Protein AF-A0A8T4KFT2-F1 (afdb_monomer_lite)

Foldseek 3Di:
DDLVVLLVVLVVVCVVVVVLVDDLVVLVVVLVVLVVVLVLLVCVVVVVDDDDPPRDDNDVVSNVVSVVSNVSSPSCSRPNNVPDPPVVVVVVCVVVVVPPPPDDDD

pLDDT: mean 74.17, std 17.99, range [37.22, 94.19]

Sequence (106 aa):
MSLSEMQKTKQKFDRRRGWDKFDASNVFVHLVEELGEIGRHINYEEGYKEKGKNSPDINRKELEREFAQTLILNAP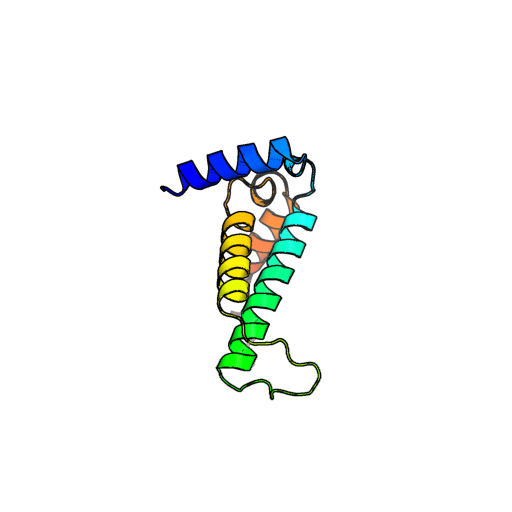ETAVFRRTAVFRRHVLEAHSGSHLLTNLRF

Radius of gyration: 18.43 Å; chains: 1; bounding box: 30×54×43 Å

Structure (mmCIF, N/CA/C/O backbone):
data_AF-A0A8T4KFT2-F1
#
_entry.id   AF-A0A8T4KFT2-F1
#
loop_
_atom_site.group_PDB
_atom_site.id
_atom_site.type_symbol
_atom_site.label_atom_id
_atom_site.label_alt_id
_atom_site.label_comp_id
_atom_site.label_asym_id
_atom_site.label_entity_id
_atom_site.label_seq_id
_atom_site.pdbx_PDB_ins_code
_atom_site.Cartn_x
_atom_site.Cartn_y
_atom_site.Cartn_z
_atom_site.occupancy
_atom_site.B_iso_or_equiv
_atom_site.auth_seq_id
_atom_site.auth_comp_id
_atom_site.auth_asym_id
_atom_site.auth_atom_id
_atom_site.pdbx_PDB_model_num
ATOM 1 N N . MET A 1 1 ? 9.546 10.560 12.588 1.00 76.94 1 MET A N 1
ATOM 2 C CA . MET A 1 1 ? 8.274 9.953 13.028 1.00 76.94 1 MET A CA 1
ATOM 3 C C . MET A 1 1 ? 8.554 8.500 13.360 1.00 76.94 1 MET A C 1
ATOM 5 O O . MET A 1 1 ? 9.162 7.817 12.547 1.00 76.94 1 MET A O 1
ATOM 9 N N . SER A 1 2 ? 8.200 8.054 14.556 1.00 88.50 2 SER A N 1
ATOM 10 C CA . SER A 1 2 ? 8.255 6.653 14.972 1.00 88.50 2 SER A CA 1
ATOM 11 C C . SER A 1 2 ? 7.077 5.861 14.392 1.00 88.50 2 SER A C 1
ATOM 13 O O . SER A 1 2 ? 6.053 6.436 14.017 1.00 88.50 2 SER A O 1
ATOM 15 N N . LEU A 1 3 ? 7.189 4.530 14.361 1.00 83.38 3 LEU A N 1
ATOM 16 C CA . LEU A 1 3 ? 6.116 3.659 13.868 1.00 83.38 3 LEU A CA 1
ATOM 17 C C . LEU A 1 3 ? 4.802 3.860 14.643 1.00 83.38 3 LEU A C 1
ATOM 19 O O . LEU A 1 3 ? 3.727 3.884 14.048 1.00 83.38 3 LEU A O 1
ATOM 23 N N . SER A 1 4 ? 4.881 4.073 15.960 1.00 85.00 4 SER A N 1
ATOM 24 C CA . SER A 1 4 ? 3.695 4.305 16.794 1.00 85.00 4 SER A CA 1
ATOM 25 C C . SER A 1 4 ? 3.012 5.644 16.486 1.00 85.00 4 SER A C 1
ATOM 27 O O . SER A 1 4 ? 1.785 5.745 16.506 1.00 85.00 4 SER A O 1
ATOM 29 N N . GLU A 1 5 ? 3.782 6.680 16.152 1.00 88.44 5 GLU A N 1
ATOM 30 C CA . GLU A 1 5 ? 3.244 7.969 15.709 1.00 88.44 5 GLU A CA 1
ATOM 31 C C . GLU A 1 5 ? 2.590 7.865 14.328 1.00 88.44 5 GLU A C 1
ATOM 33 O O . GLU A 1 5 ? 1.527 8.454 14.111 1.00 88.44 5 GLU A O 1
ATOM 38 N N . MET A 1 6 ? 3.168 7.072 13.419 1.00 85.94 6 MET A N 1
ATOM 39 C CA . MET A 1 6 ? 2.568 6.780 12.113 1.00 85.94 6 MET A CA 1
ATOM 40 C C . MET A 1 6 ? 1.228 6.058 12.266 1.00 85.94 6 MET A C 1
ATOM 42 O O . MET A 1 6 ? 0.239 6.475 11.666 1.00 85.94 6 MET A O 1
ATOM 46 N N . GLN A 1 7 ? 1.162 5.031 13.117 1.00 85.38 7 GLN A N 1
ATOM 47 C CA . GLN A 1 7 ? -0.066 4.276 13.389 1.00 85.38 7 GLN A CA 1
ATOM 48 C C . GLN A 1 7 ? -1.179 5.171 13.951 1.00 85.38 7 GLN A C 1
ATOM 50 O O . GLN A 1 7 ? -2.286 5.202 13.411 1.00 85.38 7 GLN A O 1
ATOM 55 N N . LYS A 1 8 ? -0.867 6.002 14.956 1.00 89.38 8 LYS A N 1
ATOM 56 C CA . LYS A 1 8 ? -1.817 6.983 15.514 1.00 89.38 8 LYS A CA 1
ATOM 57 C C . LYS A 1 8 ? -2.292 7.989 14.467 1.00 89.38 8 LYS A C 1
ATOM 59 O O . LYS A 1 8 ? -3.469 8.353 14.443 1.00 89.38 8 LYS A O 1
ATOM 64 N N . THR A 1 9 ? -1.382 8.464 13.619 1.00 90.12 9 THR A N 1
ATOM 65 C CA . THR A 1 9 ? -1.704 9.409 12.542 1.00 90.12 9 THR A CA 1
ATOM 66 C C . THR A 1 9 ? -2.639 8.766 11.523 1.00 90.12 9 THR A C 1
ATOM 68 O O . THR A 1 9 ? -3.677 9.349 11.203 1.00 90.12 9 THR A O 1
ATOM 71 N N . LYS A 1 10 ? -2.339 7.533 11.100 1.00 87.38 10 LYS A N 1
ATOM 72 C CA . LYS A 1 10 ? -3.188 6.741 10.208 1.00 87.38 10 LYS A CA 1
ATOM 73 C C . LYS A 1 10 ? -4.574 6.526 10.803 1.00 87.38 10 LYS A C 1
ATOM 75 O O . LYS A 1 10 ? -5.565 6.833 10.155 1.00 87.38 10 LYS A O 1
ATOM 80 N N . GLN A 1 11 ? -4.662 6.089 12.056 1.00 87.56 11 GLN A N 1
ATOM 81 C CA . GLN A 1 11 ? -5.946 5.831 12.705 1.00 87.56 11 GLN A CA 1
ATOM 82 C C . GLN A 1 11 ? -6.832 7.086 12.746 1.00 87.56 11 GLN A C 1
ATOM 84 O O . GLN A 1 11 ? -8.036 7.011 12.497 1.00 87.56 11 GLN A O 1
ATOM 89 N N . LYS A 1 12 ? -6.252 8.260 13.033 1.00 91.06 12 LYS A N 1
ATOM 90 C CA . LYS A 1 12 ? -6.987 9.534 12.982 1.00 91.06 12 LYS A CA 1
ATOM 91 C C . LYS A 1 12 ? -7.447 9.866 11.564 1.00 91.06 12 LYS A C 1
ATOM 93 O O . LYS A 1 12 ? -8.567 10.344 11.395 1.00 91.06 12 LYS A O 1
ATOM 98 N N . PHE A 1 13 ? -6.591 9.643 10.571 1.00 89.44 13 PHE A N 1
ATOM 99 C CA . PHE A 1 13 ? -6.910 9.877 9.167 1.00 89.44 13 PHE A CA 1
ATOM 100 C C . PHE A 1 13 ? -8.050 8.968 8.687 1.00 89.44 13 PHE A C 1
ATOM 102 O O . PHE A 1 13 ? -9.047 9.474 8.172 1.00 89.44 13 PHE A O 1
ATOM 109 N N . ASP A 1 14 ? -7.954 7.663 8.951 1.00 89.25 14 ASP A N 1
ATOM 110 C CA . ASP A 1 14 ? -8.960 6.670 8.571 1.00 89.25 14 ASP A CA 1
ATOM 111 C C . ASP A 1 14 ? -10.323 7.018 9.177 1.00 89.25 14 ASP A C 1
ATOM 113 O O . ASP A 1 14 ? -11.312 7.107 8.454 1.00 89.25 14 ASP A O 1
ATOM 117 N N . ARG A 1 15 ? -10.374 7.314 10.485 1.00 90.06 15 ARG A N 1
ATOM 118 C CA . ARG A 1 15 ? -11.621 7.696 11.172 1.00 90.06 15 ARG A CA 1
ATOM 119 C C . ARG A 1 15 ? -12.248 8.958 10.593 1.00 90.06 15 ARG A C 1
ATOM 121 O O . ARG A 1 15 ? -13.459 9.016 10.411 1.00 90.06 15 ARG A O 1
ATOM 128 N N . ARG A 1 16 ? -11.437 9.976 10.278 1.00 94.19 16 ARG A N 1
ATOM 129 C CA . ARG A 1 16 ? -11.928 11.220 9.653 1.00 94.19 16 ARG A CA 1
ATOM 130 C C . ARG A 1 16 ? -12.551 10.971 8.282 1.00 94.19 16 ARG A C 1
ATOM 132 O O . ARG A 1 16 ? -13.454 11.702 7.894 1.00 94.19 16 ARG A O 1
ATOM 139 N N . ARG A 1 17 ? -12.061 9.969 7.553 1.00 88.38 17 ARG A N 1
ATOM 140 C CA . ARG A 1 17 ? -12.565 9.578 6.231 1.00 88.38 17 ARG A CA 1
ATOM 141 C C . ARG A 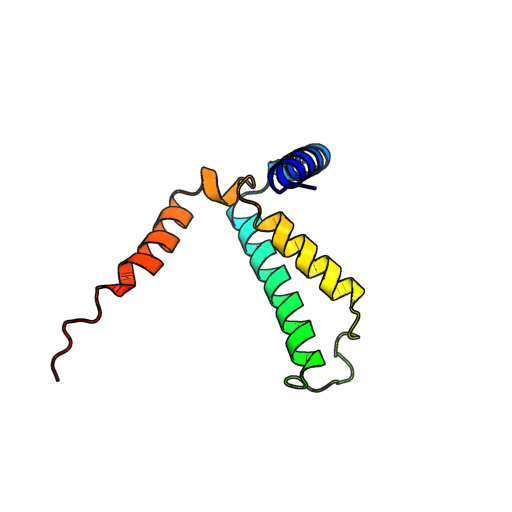1 17 ? -13.616 8.461 6.289 1.00 88.38 17 ARG A C 1
ATOM 143 O O . ARG A 1 17 ? -14.179 8.120 5.256 1.00 88.38 17 ARG A O 1
ATOM 150 N N . GLY A 1 18 ? -13.891 7.904 7.470 1.00 86.69 18 GLY A N 1
ATOM 151 C CA . GLY A 1 18 ? -14.767 6.745 7.655 1.00 86.69 18 GLY A CA 1
ATOM 152 C C . GLY A 1 18 ? -14.199 5.440 7.089 1.00 86.69 18 GLY A C 1
ATOM 153 O O . GLY A 1 18 ? -14.957 4.505 6.846 1.00 86.69 18 GLY A O 1
ATOM 154 N N . TRP A 1 19 ? -12.890 5.380 6.844 1.00 85.69 19 TRP A N 1
ATOM 155 C CA . TRP A 1 19 ? -12.204 4.222 6.265 1.00 85.69 19 TRP A CA 1
ATOM 156 C C . TRP A 1 19 ? -11.926 3.120 7.288 1.00 85.69 19 TRP A C 1
ATOM 158 O O . TRP A 1 19 ? -11.662 1.980 6.924 1.00 85.69 19 TRP A O 1
ATOM 168 N N . ASP A 1 20 ? -12.057 3.430 8.576 1.00 84.62 20 ASP A N 1
ATOM 169 C CA . ASP A 1 20 ? -12.018 2.461 9.672 1.00 84.62 20 ASP A CA 1
ATOM 170 C C . ASP A 1 20 ? -13.193 1.464 9.647 1.00 84.62 20 ASP A C 1
ATOM 172 O O . ASP A 1 20 ? -13.194 0.493 10.402 1.00 84.62 20 ASP A O 1
ATOM 176 N N . LYS A 1 21 ? -14.177 1.699 8.771 1.00 84.31 21 LYS A N 1
ATOM 177 C CA . LYS A 1 21 ? -15.348 0.844 8.553 1.00 84.31 21 LYS A CA 1
ATOM 178 C C . LYS A 1 21 ? -15.124 -0.257 7.516 1.00 84.31 21 LYS A C 1
ATOM 180 O O . LYS A 1 21 ? -15.965 -1.144 7.420 1.00 84.31 21 LYS A O 1
ATOM 185 N N . PHE A 1 22 ? -14.056 -0.189 6.718 1.00 83.94 22 PHE A N 1
ATOM 186 C CA . PHE A 1 22 ? -13.797 -1.195 5.690 1.00 83.94 22 PHE A CA 1
ATOM 187 C C . PHE A 1 22 ? -13.293 -2.502 6.298 1.00 83.94 22 PHE A C 1
ATOM 189 O O . PHE A 1 22 ? -12.488 -2.508 7.233 1.00 83.94 22 PHE A O 1
ATOM 196 N N . ASP A 1 23 ? -13.744 -3.615 5.724 1.00 82.88 23 ASP A N 1
ATOM 197 C CA . ASP A 1 23 ? -13.322 -4.939 6.153 1.00 82.88 23 ASP A CA 1
ATOM 198 C C . ASP A 1 23 ? -11.830 -5.172 5.916 1.00 82.88 23 ASP A C 1
ATOM 200 O O . ASP A 1 23 ? -11.238 -4.745 4.923 1.00 82.88 23 ASP A O 1
ATOM 204 N N . ALA A 1 24 ? -11.244 -5.943 6.828 1.00 81.31 24 ALA A N 1
ATOM 205 C CA . ALA A 1 24 ? -9.868 -6.420 6.771 1.00 81.31 24 ALA A CA 1
ATOM 206 C C . ALA A 1 24 ? -9.481 -7.013 5.405 1.00 81.31 24 ALA A C 1
ATOM 208 O O . ALA A 1 24 ? -8.382 -6.769 4.915 1.00 81.31 24 ALA A O 1
ATOM 209 N N . SER A 1 25 ? -10.384 -7.782 4.793 1.00 81.94 25 SER A N 1
ATOM 210 C CA . SER A 1 25 ? -10.177 -8.397 3.481 1.00 81.94 25 SER A CA 1
ATOM 211 C C . SER A 1 25 ? -10.025 -7.361 2.373 1.00 81.94 25 SER A C 1
ATOM 213 O O . SER A 1 25 ? -9.149 -7.512 1.531 1.00 81.94 25 SER A O 1
ATOM 215 N N . ASN A 1 26 ? -10.817 -6.288 2.393 1.00 83.31 26 ASN A N 1
ATOM 216 C CA . ASN A 1 26 ? -10.757 -5.243 1.369 1.00 83.31 26 ASN A CA 1
ATOM 217 C C . ASN A 1 26 ? -9.460 -4.441 1.490 1.00 83.31 26 ASN A C 1
ATOM 219 O O . ASN A 1 26 ? -8.809 -4.160 0.491 1.00 83.31 26 ASN A O 1
ATOM 223 N N . VAL A 1 27 ? -9.039 -4.146 2.724 1.00 85.00 27 VAL A N 1
ATOM 224 C CA . VAL A 1 27 ? -7.741 -3.508 2.992 1.00 85.00 27 VAL A CA 1
ATOM 225 C C . VAL A 1 27 ? -6.583 -4.398 2.526 1.00 85.00 27 VAL A C 1
ATOM 227 O O . VAL A 1 27 ? -5.594 -3.893 2.002 1.00 85.00 27 VAL A O 1
ATOM 230 N N . PHE A 1 28 ? -6.703 -5.720 2.684 1.00 83.69 28 PHE A N 1
ATOM 231 C CA . PHE A 1 28 ? -5.701 -6.670 2.202 1.00 83.69 28 PHE A CA 1
ATOM 232 C C . PHE A 1 28 ? -5.654 -6.759 0.671 1.00 83.69 28 PHE A C 1
ATOM 234 O O . PHE A 1 28 ? -4.566 -6.761 0.105 1.00 83.69 28 PHE A O 1
ATOM 241 N N . VAL A 1 29 ? -6.804 -6.796 -0.008 1.00 87.69 29 VAL A N 1
ATOM 242 C CA . VAL A 1 29 ? -6.851 -6.747 -1.480 1.00 87.69 29 VAL A CA 1
ATOM 243 C C . VAL A 1 29 ? -6.187 -5.468 -1.985 1.00 87.69 29 VAL A C 1
ATOM 245 O O . VAL A 1 29 ? -5.315 -5.546 -2.844 1.00 87.69 29 VAL A O 1
ATOM 248 N N . HIS A 1 30 ? -6.500 -4.322 -1.377 1.00 87.12 30 HIS A N 1
ATOM 249 C CA . HIS A 1 30 ? -5.876 -3.049 -1.739 1.00 87.12 30 HIS A CA 1
ATOM 250 C C . HIS A 1 30 ? -4.353 -3.076 -1.519 1.00 87.12 30 HIS A C 1
ATOM 252 O O . HIS A 1 30 ? -3.592 -2.631 -2.368 1.00 87.12 30 HIS A O 1
ATOM 258 N N . LEU A 1 31 ? -3.864 -3.689 -0.435 1.00 89.50 31 LEU A N 1
ATOM 259 C CA . LEU A 1 31 ? -2.421 -3.891 -0.243 1.00 89.50 31 LEU A CA 1
ATOM 260 C C . LEU A 1 31 ? -1.780 -4.679 -1.400 1.00 89.50 31 LEU A C 1
ATOM 262 O O . LE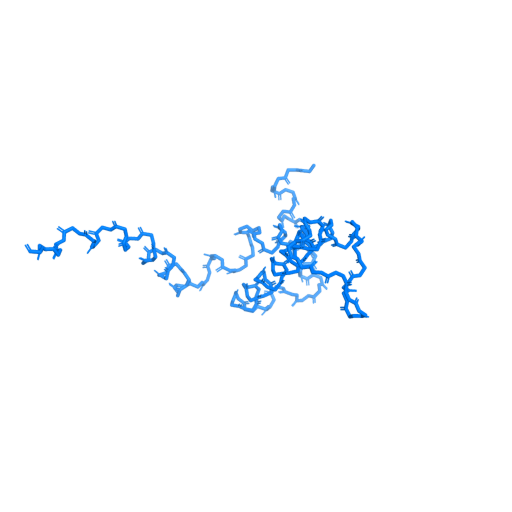U A 1 31 ? -0.681 -4.340 -1.835 1.00 89.50 31 LEU A O 1
ATOM 266 N N . VAL A 1 32 ? -2.444 -5.727 -1.893 1.00 91.25 32 VAL A N 1
ATOM 267 C CA . VAL A 1 32 ? -1.949 -6.526 -3.026 1.00 91.25 32 VAL A CA 1
ATOM 268 C C . VAL A 1 32 ? -1.935 -5.709 -4.321 1.00 91.25 32 VAL A C 1
ATOM 270 O O . VAL A 1 32 ? -0.987 -5.833 -5.096 1.00 91.25 32 VAL A O 1
ATOM 273 N N . GLU A 1 33 ? -2.934 -4.854 -4.544 1.00 92.31 33 GLU A N 1
ATOM 274 C CA . GLU A 1 33 ? -2.979 -3.944 -5.697 1.00 92.31 33 GLU A CA 1
ATOM 275 C C . GLU A 1 33 ? -1.785 -2.977 -5.697 1.00 92.31 33 GLU A C 1
ATOM 277 O O . GLU A 1 33 ? -1.067 -2.900 -6.693 1.00 92.31 33 GLU A O 1
ATOM 282 N N . GLU A 1 34 ? -1.502 -2.320 -4.566 1.00 92.19 34 GLU A N 1
ATOM 283 C CA . GLU A 1 34 ? -0.371 -1.383 -4.437 1.00 92.19 34 GLU A CA 1
ATOM 284 C C . GLU A 1 34 ? 0.989 -2.086 -4.620 1.00 92.19 34 GLU A C 1
ATOM 286 O O . GLU A 1 34 ? 1.899 -1.550 -5.251 1.00 92.19 34 GLU A O 1
ATOM 291 N N . LEU A 1 35 ? 1.134 -3.329 -4.142 1.00 93.25 35 LEU A N 1
ATOM 292 C CA . LEU A 1 35 ? 2.333 -4.139 -4.402 1.00 93.25 35 LEU A CA 1
ATOM 293 C C . LEU A 1 35 ? 2.492 -4.489 -5.890 1.00 93.25 35 LEU A C 1
ATOM 295 O O . LEU A 1 35 ? 3.614 -4.524 -6.402 1.00 93.25 35 LEU A O 1
ATOM 299 N N . GLY A 1 36 ? 1.385 -4.754 -6.588 1.00 92.44 36 GLY A N 1
ATOM 300 C CA . GLY A 1 36 ? 1.383 -4.999 -8.030 1.00 92.44 36 GLY A CA 1
ATOM 301 C C . GLY A 1 36 ? 1.819 -3.772 -8.831 1.00 92.44 36 GLY A C 1
ATOM 302 O O . GLY A 1 36 ? 2.554 -3.908 -9.811 1.00 92.44 36 GLY A O 1
ATOM 303 N N . GLU A 1 37 ? 1.418 -2.585 -8.382 1.00 90.31 37 GLU A N 1
ATOM 304 C CA . GLU A 1 37 ? 1.821 -1.297 -8.948 1.00 90.31 37 GLU A CA 1
ATOM 305 C C . GLU A 1 37 ? 3.331 -1.047 -8.775 1.00 90.31 37 GLU A C 1
ATOM 307 O O . GLU A 1 37 ? 4.037 -0.862 -9.773 1.00 90.31 37 GLU A O 1
ATOM 312 N N . ILE A 1 38 ? 3.876 -1.240 -7.567 1.00 91.31 38 ILE A N 1
ATOM 313 C CA . ILE A 1 38 ? 5.330 -1.182 -7.313 1.00 91.31 38 ILE A CA 1
ATOM 314 C C . ILE A 1 38 ? 6.083 -2.154 -8.229 1.00 91.31 38 ILE A C 1
ATOM 316 O O . ILE A 1 38 ? 7.048 -1.781 -8.903 1.00 91.31 38 ILE A O 1
ATOM 320 N N . GLY A 1 39 ? 5.632 -3.411 -8.284 1.00 91.38 39 GLY A N 1
ATOM 321 C CA . GLY A 1 39 ? 6.240 -4.429 -9.136 1.00 91.38 39 GLY A CA 1
ATOM 322 C C . GLY A 1 39 ? 6.180 -4.056 -10.618 1.00 91.38 39 GLY A C 1
ATOM 323 O O . GLY A 1 39 ? 7.101 -4.360 -11.378 1.00 91.38 39 GLY A O 1
ATOM 324 N N . ARG A 1 40 ? 5.123 -3.366 -11.059 1.00 88.88 40 ARG A N 1
ATOM 325 C CA . ARG A 1 40 ? 5.012 -2.853 -12.426 1.00 88.88 40 ARG A CA 1
ATOM 326 C C . ARG A 1 40 ? 6.095 -1.815 -12.711 1.00 88.88 40 ARG A C 1
ATOM 328 O O . ARG A 1 40 ? 6.751 -1.954 -13.741 1.00 88.88 40 ARG A O 1
ATOM 335 N N . HIS A 1 41 ? 6.313 -0.837 -11.830 1.00 88.00 41 HIS A N 1
ATOM 336 C CA . HIS A 1 41 ? 7.375 0.166 -12.014 1.00 88.00 41 HIS A CA 1
ATOM 337 C C . HIS A 1 41 ? 8.761 -0.470 -12.078 1.00 88.00 41 HIS A C 1
ATOM 339 O O . HIS A 1 41 ? 9.493 -0.189 -13.024 1.00 88.00 41 HIS A O 1
ATOM 345 N N . ILE A 1 42 ? 9.085 -1.380 -11.150 1.00 88.19 42 ILE A N 1
ATOM 346 C CA . ILE A 1 42 ? 10.380 -2.088 -11.131 1.00 88.19 42 ILE A CA 1
ATOM 347 C C . ILE A 1 42 ? 10.606 -2.829 -12.452 1.00 88.19 42 ILE A C 1
ATOM 349 O O . ILE A 1 42 ? 11.638 -2.659 -13.093 1.00 88.19 42 ILE A O 1
ATOM 353 N N . ASN A 1 43 ? 9.605 -3.579 -12.922 1.00 90.19 43 ASN A N 1
ATOM 354 C CA . ASN A 1 43 ? 9.707 -4.326 -14.177 1.00 90.19 43 ASN A CA 1
ATOM 355 C C . ASN A 1 43 ? 9.996 -3.433 -15.397 1.00 90.19 43 ASN A C 1
ATOM 357 O O . ASN A 1 43 ? 10.671 -3.874 -16.327 1.00 90.19 43 ASN A O 1
ATOM 361 N N . TYR A 1 44 ? 9.467 -2.206 -15.429 1.00 87.38 44 TYR A N 1
ATOM 362 C CA . TYR A 1 44 ? 9.753 -1.255 -16.506 1.00 87.38 44 TYR A CA 1
ATOM 363 C C . TYR A 1 44 ? 11.093 -0.528 -16.319 1.00 87.38 44 TYR A C 1
ATOM 365 O O . TYR A 1 44 ? 11.739 -0.215 -17.319 1.00 87.38 44 TYR A O 1
ATOM 373 N N . GLU A 1 45 ? 11.516 -0.244 -15.082 1.00 85.50 45 GLU A N 1
ATOM 374 C CA . GLU A 1 45 ? 12.813 0.391 -14.788 1.00 85.50 45 GLU A CA 1
ATOM 375 C C . GLU A 1 45 ? 13.981 -0.558 -15.088 1.00 85.50 45 GLU A C 1
ATOM 377 O O . GLU A 1 45 ? 14.964 -0.140 -15.695 1.00 85.50 45 GLU A O 1
ATOM 382 N N . GLU A 1 46 ? 13.842 -1.844 -14.762 1.00 88.06 46 GLU A N 1
ATOM 383 C CA . GLU A 1 46 ? 14.857 -2.877 -15.019 1.00 88.06 46 GLU A CA 1
ATOM 384 C C . GLU A 1 46 ? 14.838 -3.415 -16.461 1.00 88.06 46 GLU A C 1
ATOM 386 O O . GLU A 1 46 ? 15.692 -4.213 -16.843 1.00 88.06 46 GLU A O 1
ATOM 391 N N . GLY A 1 47 ? 13.871 -2.992 -17.281 1.00 86.06 47 GLY A N 1
ATOM 392 C CA . GLY A 1 47 ? 13.748 -3.426 -18.675 1.00 86.06 47 GLY A CA 1
ATOM 393 C C . GLY A 1 47 ? 13.214 -4.851 -18.858 1.00 86.06 47 GLY A C 1
ATOM 394 O O . GLY A 1 47 ? 13.255 -5.366 -19.972 1.00 86.06 47 GLY A O 1
ATOM 395 N N . TYR A 1 48 ? 12.673 -5.482 -17.807 1.00 86.69 48 TYR A N 1
ATOM 396 C CA . TYR A 1 48 ? 11.964 -6.764 -17.919 1.00 86.69 48 TYR A CA 1
ATOM 397 C C . TYR A 1 48 ? 10.693 -6.640 -18.775 1.00 86.69 48 TYR A C 1
ATOM 399 O O . TYR A 1 48 ? 10.348 -7.550 -19.527 1.00 86.69 48 TYR A O 1
ATOM 407 N N . LYS A 1 49 ? 9.995 -5.500 -18.684 1.00 85.31 49 LYS A N 1
ATOM 408 C CA . LYS A 1 49 ? 8.890 -5.142 -19.582 1.00 85.31 49 LYS A CA 1
ATOM 409 C C . LYS A 1 49 ? 9.319 -4.044 -20.550 1.00 85.31 49 LYS A C 1
ATOM 411 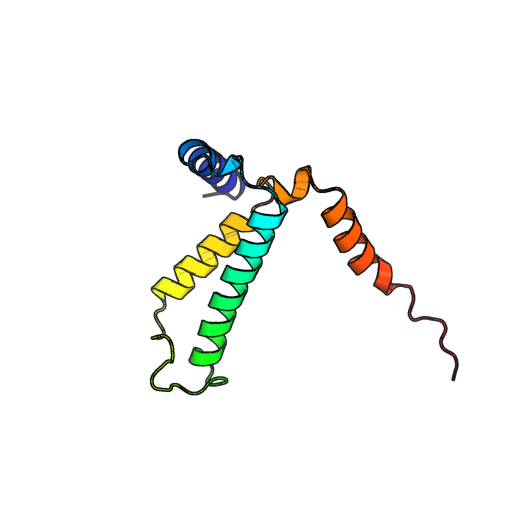O O . LYS A 1 49 ? 9.813 -2.997 -20.139 1.00 85.31 49 LYS A O 1
ATOM 416 N N . GLU A 1 50 ? 9.048 -4.253 -21.835 1.00 79.69 50 GLU A N 1
ATOM 417 C CA . GLU A 1 50 ? 9.336 -3.268 -22.880 1.00 79.69 50 GLU A CA 1
ATOM 418 C C . GLU A 1 50 ? 8.386 -2.065 -22.814 1.00 79.69 50 GLU A C 1
ATOM 420 O O . GLU A 1 50 ? 7.176 -2.202 -22.600 1.00 79.69 50 GLU A O 1
ATOM 425 N N . LYS A 1 51 ? 8.930 -0.863 -23.030 1.00 77.81 51 LYS A N 1
ATOM 426 C CA . LYS A 1 51 ? 8.135 0.366 -23.118 1.00 77.81 51 LYS A CA 1
ATOM 427 C C . LYS A 1 51 ? 7.400 0.424 -24.462 1.00 77.81 51 LYS A C 1
ATOM 429 O O . LYS A 1 51 ? 8.016 0.651 -25.497 1.00 77.81 51 LYS A O 1
ATOM 434 N N . GLY A 1 52 ? 6.084 0.237 -24.444 1.00 74.75 52 GLY A N 1
ATOM 435 C CA . GLY A 1 52 ? 5.191 0.393 -25.592 1.00 74.75 52 GLY A CA 1
ATOM 436 C C . GLY A 1 52 ? 4.257 1.600 -25.452 1.00 74.75 52 GLY A C 1
ATOM 437 O O . GLY A 1 52 ? 4.309 2.338 -24.472 1.00 74.75 52 GLY A O 1
ATOM 438 N N . LYS A 1 53 ? 3.337 1.773 -26.413 1.00 64.19 53 LYS A N 1
ATOM 439 C CA . LYS A 1 53 ? 2.346 2.876 -26.430 1.00 64.19 53 LYS A CA 1
ATOM 440 C C . LYS A 1 53 ? 1.452 2.961 -25.182 1.00 64.19 53 LYS A C 1
ATOM 442 O O . LYS A 1 53 ? 0.915 4.027 -24.915 1.00 64.19 53 LYS A O 1
ATOM 447 N N . ASN A 1 54 ? 1.303 1.857 -24.448 1.00 68.62 54 ASN A N 1
ATOM 448 C 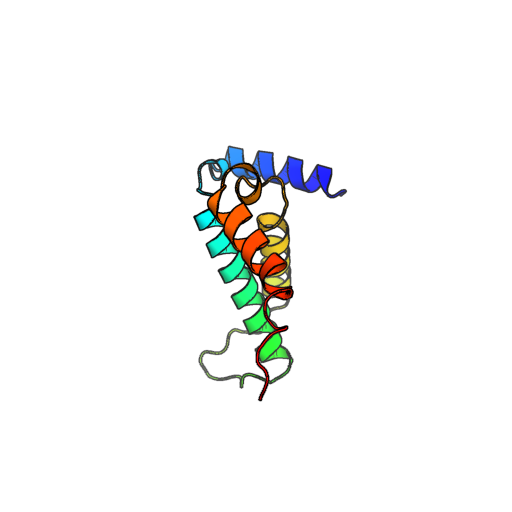CA . ASN A 1 54 ? 0.489 1.763 -23.231 1.00 68.62 54 ASN A CA 1
ATOM 449 C C . ASN A 1 54 ? 1.339 1.576 -21.964 1.00 68.62 54 ASN A C 1
ATOM 451 O O . ASN A 1 54 ? 0.802 1.213 -20.919 1.00 68.62 54 ASN A O 1
ATOM 455 N N . SER A 1 55 ? 2.661 1.739 -22.052 1.00 68.19 55 SER A N 1
ATOM 456 C CA . SER A 1 55 ? 3.505 1.631 -20.868 1.00 68.19 55 SER A CA 1
ATOM 457 C C . SER A 1 55 ? 3.290 2.842 -19.965 1.00 68.19 55 SER A C 1
ATOM 459 O O . SER A 1 55 ? 3.265 3.966 -20.469 1.00 68.19 55 SER A O 1
ATOM 461 N N . PRO A 1 56 ? 3.138 2.632 -18.647 1.00 67.19 56 PRO A N 1
ATOM 462 C CA . PRO A 1 56 ? 3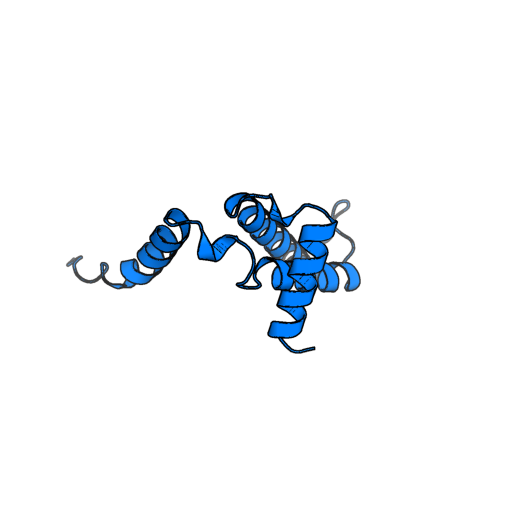.091 3.732 -17.702 1.00 67.19 56 PRO A CA 1
ATOM 463 C C . PRO A 1 56 ? 4.385 4.535 -17.816 1.00 67.19 56 PRO A C 1
ATOM 465 O O . PRO A 1 56 ? 5.473 3.972 -17.985 1.00 67.19 56 PRO A O 1
ATOM 468 N N . ASP A 1 57 ? 4.256 5.855 -17.734 1.00 71.12 57 ASP A N 1
ATOM 469 C CA . ASP A 1 57 ? 5.427 6.711 -17.645 1.00 71.12 57 ASP A CA 1
ATOM 470 C C . ASP A 1 57 ? 6.117 6.417 -16.308 1.00 71.12 57 ASP A C 1
ATOM 472 O O . ASP A 1 57 ? 5.458 6.380 -15.263 1.00 71.12 57 ASP A O 1
ATOM 476 N N . ILE A 1 58 ? 7.423 6.138 -16.333 1.00 71.00 58 ILE A N 1
ATOM 477 C CA . ILE A 1 58 ? 8.155 5.800 -15.106 1.00 71.00 58 ILE A CA 1
ATOM 478 C C . ILE A 1 58 ? 8.303 7.088 -14.303 1.00 71.00 58 ILE A C 1
ATOM 480 O O . ILE A 1 58 ? 9.227 7.876 -14.509 1.00 71.00 58 ILE A O 1
ATOM 484 N N . ASN A 1 59 ? 7.370 7.310 -13.385 1.00 80.94 59 ASN A N 1
ATOM 485 C CA . ASN A 1 59 ? 7.355 8.471 -12.519 1.00 80.94 59 ASN A CA 1
ATOM 486 C C . ASN A 1 59 ? 7.736 8.045 -11.101 1.00 80.94 59 ASN A C 1
ATOM 488 O O . ASN A 1 59 ? 6.944 7.445 -10.378 1.00 80.94 59 ASN A O 1
ATOM 492 N N . ARG A 1 60 ? 8.945 8.420 -10.674 1.00 80.62 60 ARG A N 1
ATOM 493 C CA . ARG A 1 60 ? 9.445 8.114 -9.325 1.00 80.62 60 ARG A CA 1
ATOM 494 C C . ARG A 1 60 ? 8.531 8.613 -8.206 1.00 80.62 60 ARG A C 1
ATOM 496 O O . ARG A 1 60 ? 8.464 7.967 -7.170 1.00 80.62 60 ARG A O 1
ATOM 503 N N . LYS A 1 61 ? 7.784 9.702 -8.414 1.00 86.69 61 LYS A N 1
ATOM 504 C CA . LYS A 1 61 ? 6.815 10.191 -7.419 1.00 86.69 61 LYS A CA 1
ATOM 505 C C . LYS A 1 61 ? 5.621 9.251 -7.252 1.00 86.69 61 LYS A C 1
ATOM 507 O O . LYS A 1 61 ? 5.079 9.158 -6.156 1.00 86.69 61 LYS A O 1
ATOM 512 N N . GLU A 1 62 ? 5.209 8.574 -8.323 1.00 85.31 62 GLU A N 1
ATOM 513 C CA . GLU A 1 62 ? 4.146 7.565 -8.264 1.00 85.31 62 GLU A CA 1
ATOM 514 C C . GLU A 1 62 ? 4.631 6.355 -7.466 1.00 85.31 62 GLU A C 1
ATOM 516 O O . GLU A 1 62 ? 3.964 5.945 -6.522 1.00 85.31 62 GLU A O 1
ATOM 521 N N . LEU A 1 63 ? 5.849 5.886 -7.753 1.00 87.94 63 LEU A N 1
ATOM 522 C CA . LEU A 1 63 ? 6.483 4.793 -7.017 1.00 87.94 63 LEU A CA 1
ATOM 523 C C . LEU A 1 63 ? 6.637 5.113 -5.521 1.00 87.94 63 LEU A C 1
ATOM 525 O O . LEU A 1 63 ? 6.262 4.310 -4.671 1.00 87.94 63 LEU A O 1
ATOM 529 N N . GLU A 1 64 ? 7.146 6.301 -5.178 1.00 90.19 64 GLU A N 1
ATOM 530 C CA . GLU A 1 64 ? 7.254 6.761 -3.785 1.00 90.19 64 GLU A CA 1
ATOM 531 C C . GLU A 1 64 ? 5.895 6.754 -3.071 1.00 90.19 64 GLU A C 1
ATOM 533 O O . GLU A 1 64 ? 5.800 6.360 -1.902 1.00 90.19 64 GLU A O 1
ATOM 538 N N . ARG A 1 65 ? 4.831 7.162 -3.770 1.00 89.31 65 ARG A N 1
ATOM 539 C CA . ARG A 1 65 ? 3.475 7.162 -3.223 1.00 89.31 65 ARG A CA 1
ATOM 540 C C . ARG A 1 65 ? 2.962 5.739 -2.996 1.00 89.31 65 ARG A C 1
ATOM 542 O O . ARG A 1 65 ? 2.475 5.466 -1.902 1.00 89.31 65 ARG A O 1
ATOM 549 N N . GLU A 1 66 ? 3.096 4.843 -3.967 1.00 89.12 66 GLU A N 1
ATOM 550 C CA . GLU A 1 66 ? 2.653 3.442 -3.859 1.00 89.12 66 GLU A CA 1
ATOM 551 C C . GLU A 1 66 ? 3.402 2.698 -2.740 1.00 89.12 66 GLU A C 1
ATOM 553 O O . GLU A 1 66 ? 2.804 1.960 -1.948 1.00 89.12 66 GLU A O 1
ATOM 558 N N . PHE A 1 67 ? 4.702 2.970 -2.574 1.00 90.56 67 PHE A N 1
ATOM 559 C CA . PHE A 1 67 ? 5.481 2.491 -1.427 1.00 90.56 67 PHE A CA 1
ATOM 560 C C . PHE A 1 67 ? 4.923 3.002 -0.097 1.00 90.56 67 PHE A C 1
ATOM 562 O O . PHE A 1 67 ? 4.753 2.226 0.850 1.00 90.56 67 PHE A O 1
ATOM 569 N N . ALA A 1 68 ? 4.607 4.297 -0.007 1.00 89.44 68 ALA A N 1
ATOM 570 C CA . ALA A 1 68 ? 4.009 4.870 1.194 1.00 89.44 68 ALA A CA 1
ATOM 571 C C . ALA A 1 68 ? 2.618 4.275 1.486 1.00 89.44 68 ALA A C 1
ATOM 573 O O . ALA A 1 68 ? 2.310 3.988 2.645 1.00 89.44 68 ALA A O 1
ATOM 574 N N . GLN A 1 69 ? 1.797 4.045 0.455 1.00 87.44 69 GLN A N 1
ATOM 575 C CA . GLN A 1 69 ? 0.481 3.406 0.571 1.00 87.44 69 GLN A CA 1
ATOM 576 C C . GLN A 1 69 ? 0.610 1.971 1.090 1.00 87.44 69 GLN A C 1
ATOM 578 O O . GLN A 1 69 ? -0.028 1.625 2.086 1.00 87.44 69 GLN A O 1
ATOM 583 N N . THR A 1 70 ? 1.503 1.178 0.498 1.00 89.69 70 THR A N 1
ATOM 584 C CA . THR A 1 70 ? 1.819 -0.194 0.926 1.00 89.69 70 THR A CA 1
ATOM 585 C C . THR A 1 70 ? 2.230 -0.240 2.400 1.00 89.69 70 THR A C 1
ATOM 587 O O . THR A 1 70 ? 1.696 -1.031 3.183 1.00 89.69 70 THR A O 1
ATOM 590 N N . LEU A 1 71 ? 3.135 0.653 2.816 1.00 86.50 71 LEU A N 1
ATOM 591 C CA . LEU A 1 71 ? 3.608 0.744 4.200 1.00 86.50 71 LEU A CA 1
ATOM 592 C C . LEU A 1 71 ? 2.470 1.082 5.176 1.00 86.50 71 LEU A C 1
ATOM 594 O O . LEU A 1 71 ? 2.380 0.516 6.267 1.00 86.50 71 LEU A O 1
ATOM 598 N N . ILE A 1 72 ? 1.592 2.004 4.782 1.00 84.81 72 ILE A N 1
ATOM 599 C CA . ILE A 1 72 ? 0.457 2.452 5.589 1.00 84.81 72 ILE A CA 1
ATOM 600 C C . ILE A 1 72 ? -0.609 1.352 5.701 1.00 84.81 72 ILE A C 1
ATOM 602 O O . ILE A 1 72 ? -1.136 1.138 6.793 1.00 84.81 72 ILE A O 1
ATOM 606 N N . LEU A 1 73 ? -0.915 0.627 4.621 1.00 82.38 73 LEU A N 1
ATOM 607 C CA . LEU A 1 73 ? -1.888 -0.475 4.616 1.00 82.38 73 LEU A CA 1
ATOM 608 C C . LEU A 1 73 ? -1.416 -1.669 5.465 1.00 82.38 73 LEU A C 1
ATOM 610 O O . LEU A 1 73 ? -2.218 -2.254 6.198 1.00 82.38 73 LEU A O 1
ATOM 614 N N . ASN A 1 74 ? -0.113 -1.968 5.436 1.00 76.38 74 ASN A N 1
ATOM 615 C CA . ASN A 1 74 ? 0.524 -3.038 6.214 1.00 76.38 74 ASN A CA 1
ATOM 616 C C . ASN A 1 74 ? 0.745 -2.671 7.701 1.00 76.38 74 ASN A C 1
ATOM 618 O O . ASN A 1 74 ? 1.119 -3.513 8.516 1.00 76.38 74 ASN A O 1
ATOM 622 N N . ALA A 1 75 ? 0.518 -1.417 8.109 1.00 67.25 75 ALA A N 1
ATOM 623 C CA . ALA A 1 75 ? 0.740 -1.020 9.495 1.00 67.25 75 ALA A CA 1
ATOM 624 C C . ALA A 1 75 ? -0.189 -1.822 10.444 1.00 67.25 75 ALA A C 1
ATOM 626 O O . ALA A 1 75 ? -1.409 -1.730 10.314 1.00 67.25 75 ALA A O 1
ATOM 627 N N . PRO A 1 76 ? 0.343 -2.550 11.448 1.00 54.53 76 PRO A N 1
ATOM 628 C CA . PRO A 1 76 ? -0.375 -3.614 12.175 1.00 54.53 76 PRO A CA 1
ATOM 629 C C . PRO A 1 76 ? -1.547 -3.159 13.070 1.00 54.53 76 PRO A C 1
ATOM 631 O O . PRO A 1 76 ? -2.174 -3.978 13.742 1.00 54.53 76 PRO A O 1
ATOM 634 N N . GLU A 1 77 ? -1.859 -1.860 13.091 1.00 53.47 77 GLU A N 1
ATOM 635 C CA . GLU A 1 77 ? -3.066 -1.310 13.721 1.00 53.47 77 GLU A CA 1
ATOM 636 C C . GLU A 1 77 ? -4.270 -1.213 12.772 1.00 53.47 77 GLU A C 1
ATOM 638 O O . GLU A 1 77 ? -5.379 -0.926 13.232 1.00 53.47 77 GLU A O 1
ATOM 643 N N . THR A 1 78 ? -4.105 -1.481 11.472 1.00 51.75 78 THR A N 1
ATOM 644 C CA . THR A 1 78 ? -5.254 -1.686 10.591 1.00 51.75 78 THR A CA 1
ATOM 645 C C . THR A 1 78 ? -6.017 -2.922 11.059 1.00 51.75 78 THR A C 1
ATOM 647 O O . THR A 1 78 ? -5.440 -3.936 11.455 1.00 51.75 78 THR A O 1
ATOM 650 N N . ALA A 1 79 ? -7.347 -2.847 11.045 1.00 47.91 79 ALA A N 1
ATOM 651 C CA . ALA A 1 79 ? -8.255 -3.891 11.529 1.00 47.91 79 ALA A CA 1
ATOM 652 C C . ALA A 1 79 ? -8.008 -5.298 10.927 1.00 47.91 79 ALA A C 1
ATOM 654 O O . ALA A 1 79 ? -8.529 -6.287 11.450 1.00 47.91 79 ALA A O 1
ATOM 655 N N . VAL A 1 80 ? -7.171 -5.379 9.885 1.00 49.28 80 VAL A N 1
ATOM 656 C CA . VAL A 1 80 ? -6.669 -6.570 9.196 1.00 49.28 80 VAL A CA 1
ATOM 657 C C . VAL A 1 80 ? -6.220 -7.663 10.160 1.00 49.28 80 VAL A C 1
ATOM 659 O O . VAL A 1 80 ? -6.733 -8.777 10.085 1.00 49.28 80 VAL A O 1
ATOM 662 N N . PHE A 1 81 ? -5.343 -7.352 11.120 1.00 48.97 81 PHE A N 1
ATOM 663 C CA . PHE A 1 81 ? -4.699 -8.391 11.935 1.00 48.97 81 PHE A CA 1
ATOM 664 C C . PHE A 1 81 ? -5.397 -8.717 13.258 1.00 48.97 81 PHE A C 1
ATOM 666 O O . PHE A 1 81 ? -5.139 -9.772 13.840 1.00 48.97 81 PHE A O 1
ATOM 673 N N . ARG A 1 82 ? -6.297 -7.854 13.749 1.00 47.53 82 ARG A N 1
ATOM 674 C CA . ARG A 1 82 ? -6.991 -8.094 15.029 1.00 47.53 82 ARG A CA 1
ATOM 675 C C . ARG A 1 82 ? -8.335 -8.811 14.900 1.00 47.53 82 ARG A C 1
ATOM 677 O O . ARG A 1 82 ? -8.807 -9.317 15.914 1.00 47.53 82 ARG A O 1
ATOM 684 N N . ARG A 1 83 ? -8.972 -8.854 13.719 1.00 46.12 83 ARG A N 1
ATOM 685 C CA . ARG A 1 83 ? -10.362 -9.353 13.592 1.00 46.12 83 ARG A CA 1
ATOM 686 C C . ARG A 1 83 ? -10.595 -10.518 12.635 1.00 46.12 83 ARG A C 1
ATOM 688 O O . ARG A 1 83 ? -11.686 -11.077 12.656 1.00 46.12 83 ARG A O 1
ATOM 695 N N . THR A 1 84 ? -9.615 -10.952 11.849 1.00 45.34 84 THR A N 1
ATOM 696 C CA . THR A 1 84 ? -9.811 -12.089 10.937 1.00 45.34 84 THR A CA 1
ATOM 697 C C . THR A 1 84 ? -9.162 -13.360 11.484 1.00 45.34 84 THR A C 1
ATOM 699 O O . THR A 1 84 ? -7.995 -13.661 11.240 1.00 45.34 84 THR A O 1
ATOM 702 N N . ALA A 1 85 ? -9.955 -14.174 12.187 1.00 47.72 85 ALA A N 1
ATOM 703 C CA . ALA A 1 85 ? -9.588 -15.560 12.503 1.00 47.72 85 ALA A CA 1
ATOM 704 C C . ALA A 1 85 ? -9.199 -16.353 11.234 1.00 47.72 85 ALA A C 1
ATOM 706 O O . ALA A 1 85 ? -8.343 -17.232 11.285 1.00 47.72 85 ALA A O 1
ATOM 707 N N . VAL A 1 86 ? -9.772 -15.982 10.081 1.00 48.97 86 VAL A N 1
ATOM 708 C CA . VAL A 1 86 ? -9.493 -16.565 8.760 1.00 48.97 86 VAL A CA 1
ATOM 709 C C . VAL A 1 86 ? -8.068 -16.274 8.282 1.00 48.97 86 VAL A C 1
ATOM 711 O O . VAL A 1 86 ? -7.396 -17.190 7.811 1.00 48.97 86 VAL A O 1
ATOM 714 N N . PHE A 1 87 ? -7.578 -15.040 8.437 1.00 49.53 87 PHE A N 1
ATOM 715 C CA . PHE A 1 87 ? -6.238 -14.666 7.978 1.00 49.53 87 PHE A CA 1
ATOM 716 C C . PHE A 1 87 ? -5.162 -15.237 8.901 1.00 49.53 87 PHE A C 1
ATOM 718 O O . PHE A 1 87 ? -4.173 -15.794 8.434 1.00 49.53 87 PHE A O 1
ATOM 725 N N . ARG A 1 88 ? -5.405 -15.214 10.221 1.00 50.53 88 ARG A N 1
ATOM 726 C CA . ARG A 1 88 ? -4.520 -15.871 11.191 1.00 50.53 88 ARG A CA 1
ATOM 727 C C . ARG A 1 88 ? -4.389 -17.366 10.893 1.00 50.53 88 ARG A C 1
ATOM 729 O O . ARG A 1 88 ? -3.287 -17.889 10.960 1.00 50.53 88 ARG A O 1
ATOM 736 N N . ARG A 1 89 ? -5.487 -18.032 10.518 1.00 51.47 89 ARG A N 1
ATOM 737 C CA . ARG A 1 89 ? -5.486 -19.448 10.132 1.00 51.47 89 ARG A CA 1
ATOM 738 C C . ARG A 1 89 ? -4.677 -19.706 8.859 1.00 51.47 89 ARG A C 1
ATOM 740 O O . ARG A 1 89 ? -3.760 -20.507 8.916 1.00 51.47 89 ARG A O 1
ATOM 747 N N . HIS A 1 90 ? -4.942 -18.992 7.765 1.00 54.75 90 HIS A N 1
ATOM 748 C CA . HIS A 1 90 ? -4.256 -19.235 6.487 1.00 54.75 90 HIS A CA 1
ATOM 749 C C . HIS A 1 90 ? -2.767 -18.871 6.529 1.00 54.75 90 HIS A C 1
ATOM 751 O O . HIS A 1 90 ? -1.947 -19.588 5.966 1.00 54.75 90 HIS A O 1
ATOM 757 N N . VAL A 1 91 ? -2.389 -17.796 7.230 1.00 55.06 91 VAL A N 1
ATOM 758 C CA . VAL A 1 91 ? -0.973 -17.428 7.401 1.00 55.06 91 VAL A CA 1
ATOM 759 C C . VAL A 1 91 ? -0.243 -18.443 8.287 1.00 55.06 91 VAL A C 1
ATOM 761 O O . VAL A 1 91 ? 0.870 -18.849 7.959 1.00 55.06 91 VAL A O 1
ATOM 764 N N . LEU A 1 92 ? -0.868 -18.909 9.378 1.00 52.91 92 LEU A N 1
ATOM 765 C CA . LEU A 1 92 ? -0.288 -19.959 10.224 1.00 52.91 92 LEU A CA 1
ATOM 766 C C . LEU A 1 92 ? -0.220 -21.312 9.503 1.00 52.91 92 LEU A C 1
ATOM 768 O O . LEU A 1 92 ? 0.774 -22.014 9.657 1.00 52.91 92 LEU A O 1
ATOM 772 N N . GLU A 1 93 ? -1.219 -21.676 8.698 1.00 55.97 93 GLU A N 1
ATOM 773 C CA . GLU A 1 93 ? -1.223 -22.889 7.863 1.00 55.97 93 GLU A CA 1
ATOM 774 C C . GLU A 1 93 ? -0.141 -22.818 6.771 1.00 55.97 93 GLU A C 1
ATOM 776 O O . GLU A 1 93 ? 0.612 -23.773 6.593 1.00 55.97 93 GLU A O 1
ATOM 781 N N . ALA A 1 94 ? 0.047 -21.660 6.130 1.00 58.88 94 ALA A N 1
ATOM 782 C CA . ALA A 1 94 ? 1.126 -21.444 5.165 1.00 58.88 94 ALA A CA 1
ATOM 783 C C . ALA A 1 94 ? 2.528 -21.549 5.796 1.00 58.88 94 ALA A C 1
ATOM 785 O O . ALA A 1 94 ? 3.460 -22.004 5.142 1.00 58.88 94 ALA A O 1
ATOM 786 N N . HIS A 1 95 ? 2.693 -21.152 7.062 1.00 51.03 95 HIS A N 1
ATOM 787 C CA . HIS A 1 95 ? 3.975 -21.263 7.773 1.00 51.03 95 HIS A CA 1
ATOM 788 C C . HIS A 1 95 ? 4.193 -22.644 8.420 1.00 51.03 95 HIS A C 1
ATOM 790 O O . HIS A 1 95 ? 5.333 -23.097 8.537 1.00 51.03 95 HIS A O 1
ATOM 796 N N . SER A 1 96 ? 3.124 -23.352 8.798 1.00 53.06 96 SER A N 1
ATOM 797 C CA . SER A 1 96 ? 3.191 -24.712 9.366 1.00 53.06 96 SER A CA 1
ATOM 798 C C . SER A 1 96 ? 3.240 -25.827 8.312 1.00 53.06 96 SER A C 1
ATOM 800 O O . SER A 1 96 ? 3.702 -26.926 8.617 1.00 53.06 96 SER A O 1
ATOM 802 N N . GLY A 1 97 ? 2.882 -25.539 7.054 1.00 45.16 97 GLY A N 1
ATOM 803 C CA . GLY A 1 97 ? 3.050 -26.446 5.908 1.00 45.16 97 GLY A CA 1
ATOM 804 C C . GLY A 1 97 ? 4.508 -26.807 5.580 1.00 45.16 97 GLY A C 1
ATOM 805 O O . GLY A 1 97 ? 4.758 -27.786 4.881 1.00 45.16 97 GLY A O 1
ATOM 806 N N . SER A 1 98 ? 5.478 -26.088 6.153 1.00 46.50 98 SER A N 1
ATOM 807 C CA . SER A 1 98 ? 6.922 -26.335 6.020 1.00 46.50 98 SER A CA 1
ATOM 808 C C . SER A 1 98 ? 7.391 -27.684 6.595 1.00 46.50 98 SER A C 1
ATOM 810 O O . SER A 1 98 ? 8.527 -28.086 6.357 1.00 46.50 98 SER A O 1
ATOM 812 N N . HIS A 1 99 ? 6.542 -28.398 7.346 1.00 42.22 99 HIS A N 1
ATOM 813 C CA . HIS A 1 99 ? 6.895 -29.668 7.995 1.00 42.22 99 HIS A CA 1
ATOM 814 C C . HIS A 1 99 ? 6.292 -30.932 7.355 1.00 42.22 99 HIS A C 1
ATOM 816 O O . HIS A 1 99 ? 6.567 -32.025 7.844 1.00 42.22 99 HIS A O 1
ATOM 822 N N . LEU A 1 100 ? 5.524 -30.834 6.261 1.00 41.22 100 LEU A N 1
ATOM 823 C CA . LEU A 1 100 ? 4.867 -32.005 5.643 1.00 41.22 100 LEU A CA 1
ATOM 824 C C . LEU A 1 100 ? 5.546 -32.558 4.372 1.00 41.22 100 LEU A C 1
ATOM 826 O O . LEU A 1 100 ? 4.997 -33.450 3.732 1.00 41.22 100 LEU A O 1
ATOM 830 N N . LEU A 1 101 ? 6.765 -32.119 4.034 1.00 40.03 101 LEU A N 1
ATOM 831 C CA . LEU A 1 101 ? 7.551 -32.660 2.905 1.00 40.03 101 LEU A CA 1
ATOM 832 C C . LEU A 1 101 ? 8.618 -33.700 3.306 1.00 40.03 101 LEU A C 1
ATOM 834 O O . LEU A 1 101 ? 9.627 -33.841 2.623 1.00 40.03 101 LEU A O 1
ATOM 838 N N . THR A 1 102 ? 8.430 -34.456 4.392 1.00 39.66 102 THR A N 1
ATOM 839 C CA . THR A 1 102 ? 9.421 -35.462 4.840 1.00 39.66 102 THR A CA 1
ATOM 840 C C . THR A 1 102 ? 9.058 -36.925 4.579 1.00 39.66 102 THR A C 1
ATOM 842 O O . THR A 1 102 ? 9.815 -37.790 5.001 1.00 39.66 102 THR A O 1
ATOM 845 N N . ASN A 1 103 ? 7.984 -37.259 3.852 1.00 38.78 103 ASN A N 1
ATOM 846 C CA . ASN A 1 103 ? 7.653 -38.670 3.575 1.00 38.78 103 ASN A CA 1
ATOM 847 C C . ASN A 1 103 ? 7.100 -38.942 2.165 1.00 38.78 103 ASN A C 1
ATOM 849 O O . ASN A 1 103 ? 6.052 -39.561 2.005 1.00 38.78 103 ASN A O 1
ATOM 853 N N . LEU A 1 104 ? 7.842 -38.555 1.129 1.00 37.22 104 LEU A N 1
ATOM 854 C CA . LEU A 1 104 ? 7.756 -39.222 -0.174 1.00 37.22 104 LEU A CA 1
ATOM 855 C C . LEU A 1 104 ? 9.082 -39.949 -0.407 1.00 37.22 104 LEU A C 1
ATOM 857 O O . LEU A 1 104 ? 10.073 -39.353 -0.819 1.00 37.22 104 LEU A O 1
ATOM 861 N N . ARG A 1 105 ? 9.105 -41.239 -0.052 1.00 37.94 105 ARG A N 1
ATOM 862 C CA . ARG A 1 105 ? 10.152 -42.167 -0.487 1.00 37.94 105 ARG A CA 1
ATOM 863 C C . ARG A 1 105 ? 9.872 -42.519 -1.951 1.00 37.94 105 ARG A C 1
ATOM 865 O O . ARG A 1 105 ? 8.766 -42.968 -2.248 1.00 37.94 105 ARG A O 1
ATOM 872 N N . PHE A 1 106 ? 10.853 -42.267 -2.816 1.00 45.06 106 PHE A N 1
ATOM 873 C CA . PHE A 1 106 ? 10.982 -42.929 -4.116 1.00 45.06 106 PHE A CA 1
ATOM 874 C C . PHE A 1 106 ? 11.328 -44.407 -3.920 1.00 45.06 106 PHE A C 1
ATOM 876 O O . PHE A 1 106 ? 11.992 -44.717 -2.900 1.00 45.06 106 PHE A O 1
#

Secondary structure (DSSP, 8-state):
--HHHHHHHHHHHHHHHTGGGS-HHHHHHHHHHHHHHHHHHHHHHTTSS---TTPPP--HHHHHHHHHHHHHHTSTTSTHHHH-HHHHHHHHHHHHGGGS-S----